Protein AF-A0A820JX88-F1 (afdb_monomer)

Secondary structure (DSSP, 8-state):
----------EEEEEEEEE-TTS-EEEEEEETTS-GGG-EEEEHHHHTT-HHHHHHHHHHHHHHHTTSTT-SS------------

Sequence (85 aa):
MSSSKNKDYDVEKIVSKRTDGKGQVFYLIKWKGYSTADNTWEPVNNVNNCPELVKAFEAEHAAKTKTNSNKTEARVSTRSARSSV

Mean predicted aligned error: 12.86 Å

Foldseek 3Di:
DDPPPPDPFAWDAFDDWDADPVRWIWTFTDTPPDDSVPTDTHTCVVCVVPVVRVCVVCVVCVVVVVPPPPDPPDPPVDDDDDDDD

Radius of gyration: 20.4 Å; Cα contacts (8 Å, |Δi|>4): 76; chains: 1; bounding box: 49×43×63 Å

Structure (mmCIF, N/CA/C/O backbone):
data_AF-A0A820JX88-F1
#
_entry.id   AF-A0A820JX88-F1
#
loop_
_atom_site.group_PDB
_atom_site.id
_atom_site.type_symbol
_atom_site.label_atom_id
_atom_site.label_alt_id
_atom_site.label_comp_id
_atom_site.label_asym_id
_atom_site.label_entity_id
_atom_site.label_seq_id
_atom_site.pdbx_PDB_ins_code
_atom_site.Cartn_x
_atom_site.Cartn_y
_atom_site.Cartn_z
_atom_site.occupancy
_atom_site.B_iso_or_equiv
_atom_site.auth_seq_id
_atom_site.auth_comp_id
_atom_site.auth_asym_id
_atom_site.auth_atom_id
_a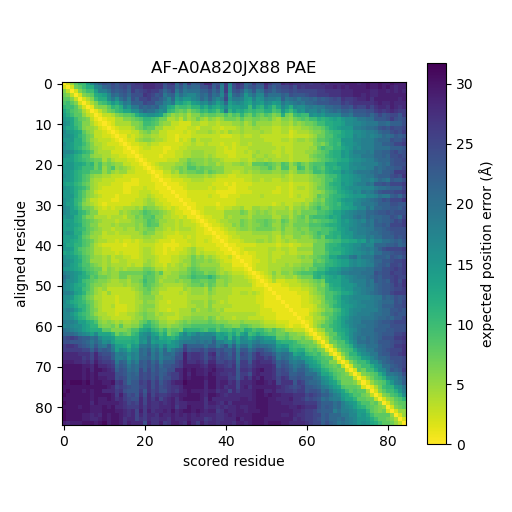tom_site.pdbx_PDB_model_num
ATOM 1 N N . MET A 1 1 ? 33.969 8.414 -9.323 1.00 41.09 1 MET A N 1
ATOM 2 C CA . MET A 1 1 ? 32.812 9.205 -8.851 1.00 41.09 1 MET A CA 1
ATOM 3 C C . MET A 1 1 ? 31.662 8.264 -8.539 1.00 41.09 1 MET A C 1
ATOM 5 O O . MET A 1 1 ? 31.295 7.475 -9.399 1.00 41.09 1 MET A O 1
ATOM 9 N N . SER A 1 2 ? 31.153 8.307 -7.306 1.00 53.16 2 SER A N 1
ATOM 10 C CA . SER A 1 2 ? 30.031 7.481 -6.853 1.00 53.16 2 SER A CA 1
ATOM 11 C C . SER A 1 2 ? 28.734 7.986 -7.485 1.00 53.16 2 SER A C 1
ATOM 13 O O . SER A 1 2 ? 28.215 9.030 -7.099 1.00 53.16 2 SER A O 1
ATOM 15 N N . SER A 1 3 ? 28.230 7.276 -8.493 1.00 54.81 3 SER A N 1
ATOM 16 C CA . SER A 1 3 ? 26.894 7.512 -9.038 1.00 54.81 3 SER A CA 1
ATOM 17 C C . SER A 1 3 ? 25.866 6.854 -8.122 1.00 54.81 3 SER A C 1
ATOM 19 O O . SER A 1 3 ? 25.397 5.749 -8.398 1.00 54.81 3 SER A O 1
ATOM 21 N N . SER A 1 4 ? 25.516 7.524 -7.026 1.00 58.97 4 SER A N 1
ATOM 22 C CA . SER A 1 4 ? 24.334 7.187 -6.233 1.00 58.97 4 SER A CA 1
ATOM 23 C C . SER A 1 4 ? 23.095 7.476 -7.083 1.00 58.97 4 SER A C 1
ATOM 25 O O . SER A 1 4 ? 22.539 8.569 -7.049 1.00 58.97 4 SER A O 1
ATOM 27 N N . LYS A 1 5 ? 22.716 6.517 -7.936 1.00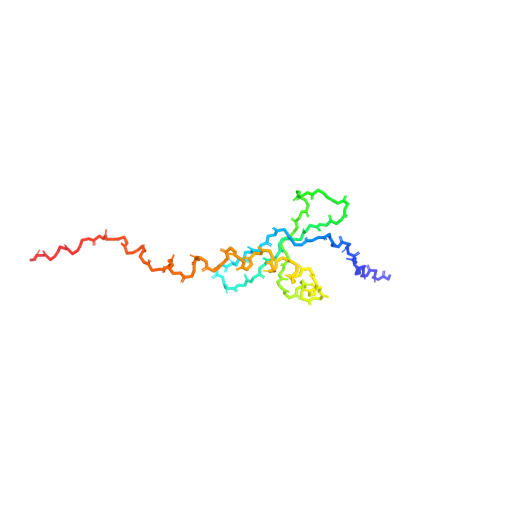 54.06 5 LYS A N 1
ATOM 28 C CA . LYS A 1 5 ? 21.492 6.577 -8.736 1.00 54.06 5 LYS A CA 1
ATOM 29 C C . LYS A 1 5 ? 20.311 6.508 -7.771 1.00 54.06 5 LYS A C 1
ATOM 31 O O . LYS A 1 5 ? 19.939 5.412 -7.354 1.00 54.06 5 LYS A O 1
ATOM 36 N N . ASN A 1 6 ? 19.737 7.657 -7.423 1.00 56.78 6 ASN A N 1
ATOM 37 C CA . ASN A 1 6 ? 18.359 7.703 -6.958 1.00 56.78 6 ASN A CA 1
ATOM 38 C C . ASN A 1 6 ? 17.501 7.247 -8.141 1.00 56.78 6 ASN A C 1
ATOM 40 O O . ASN A 1 6 ? 17.305 7.990 -9.098 1.00 56.78 6 ASN A O 1
ATOM 44 N N . LYS A 1 7 ? 17.172 5.956 -8.172 1.00 58.38 7 LYS A N 1
ATOM 45 C CA . LYS A 1 7 ? 16.367 5.376 -9.239 1.00 58.38 7 LYS A CA 1
ATOM 46 C C . LYS A 1 7 ? 14.917 5.638 -8.875 1.00 58.38 7 LYS A C 1
ATOM 48 O O . LYS A 1 7 ? 14.326 4.870 -8.123 1.00 58.38 7 LYS A O 1
ATOM 53 N N . ASP A 1 8 ? 14.383 6.736 -9.382 1.00 61.25 8 ASP A N 1
ATOM 54 C CA . ASP A 1 8 ? 12.951 6.980 -9.369 1.00 61.25 8 ASP A CA 1
ATOM 55 C C . ASP A 1 8 ? 12.310 5.943 -10.305 1.00 61.25 8 ASP A C 1
ATOM 57 O O . ASP A 1 8 ? 12.538 5.945 -11.515 1.00 61.25 8 ASP A O 1
ATOM 61 N N . TYR A 1 9 ? 11.603 4.974 -9.727 1.00 72.94 9 TYR A N 1
ATOM 62 C CA . 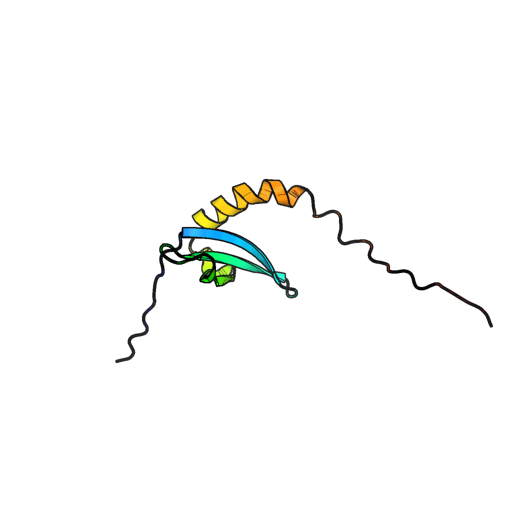TYR A 1 9 ? 10.871 3.956 -10.475 1.00 72.94 9 TYR A CA 1
ATOM 63 C C . TYR A 1 9 ? 9.401 4.375 -10.566 1.00 72.94 9 TYR A C 1
ATOM 65 O O . TYR A 1 9 ? 8.796 4.739 -9.557 1.00 72.94 9 TYR A O 1
ATOM 73 N N . ASP A 1 10 ? 8.815 4.303 -11.762 1.00 81.06 10 ASP A N 1
ATOM 74 C CA . ASP A 1 10 ? 7.405 4.632 -11.972 1.00 81.06 10 ASP A CA 1
ATOM 75 C C . ASP A 1 10 ? 6.490 3.664 -11.210 1.00 81.06 10 ASP A C 1
ATOM 77 O O . ASP A 1 10 ? 6.395 2.469 -11.518 1.00 81.06 10 ASP A O 1
ATOM 81 N N . VAL A 1 11 ? 5.774 4.199 -10.224 1.00 86.12 11 VAL A N 1
ATOM 82 C CA . VAL A 1 11 ? 4.736 3.469 -9.502 1.00 86.12 11 VAL A CA 1
ATOM 83 C C . VAL A 1 11 ? 3.435 3.503 -10.301 1.00 86.12 11 VAL A C 1
ATOM 85 O O . VAL A 1 11 ? 2.960 4.561 -10.698 1.00 86.12 11 VAL A O 1
ATOM 88 N N . GLU A 1 12 ? 2.828 2.338 -10.511 1.00 89.31 12 GLU A N 1
ATOM 89 C CA . GLU A 1 12 ? 1.524 2.201 -11.160 1.00 89.31 12 GLU A CA 1
ATOM 90 C C . GLU A 1 12 ? 0.383 2.402 -10.156 1.00 89.31 12 GLU A C 1
ATOM 92 O O . GLU A 1 12 ? -0.490 3.237 -10.373 1.00 89.31 12 GLU A O 1
ATOM 97 N N . LYS A 1 13 ? 0.374 1.627 -9.061 1.00 89.06 13 LYS A N 1
ATOM 98 C CA . LYS A 1 13 ? -0.632 1.712 -7.987 1.00 89.06 13 LYS A CA 1
ATOM 99 C C . LYS A 1 13 ? -0.247 0.897 -6.756 1.00 89.06 13 LYS A C 1
ATOM 101 O O . LYS A 1 13 ? 0.605 0.013 -6.819 1.00 89.06 13 LYS A O 1
ATOM 106 N N . ILE A 1 14 ? -0.939 1.142 -5.647 1.00 90.69 14 ILE A N 1
ATOM 107 C CA . ILE A 1 14 ? -0.898 0.269 -4.470 1.00 90.69 14 ILE A CA 1
ATOM 108 C C . ILE A 1 14 ? -1.895 -0.871 -4.680 1.00 90.69 14 ILE A C 1
ATOM 110 O O . ILE A 1 14 ? -3.059 -0.638 -4.998 1.00 90.69 14 ILE A O 1
ATOM 114 N N . VAL A 1 15 ? -1.434 -2.107 -4.507 1.00 89.62 15 VAL A N 1
ATOM 115 C CA . VAL A 1 15 ? -2.251 -3.318 -4.705 1.00 89.62 15 VAL A CA 1
ATOM 116 C C . VAL A 1 15 ? -2.746 -3.883 -3.384 1.00 89.62 15 VAL A C 1
ATOM 118 O O . VAL A 1 15 ? -3.802 -4.506 -3.327 1.00 89.62 15 VAL A O 1
ATOM 121 N N . SER A 1 16 ? -1.963 -3.720 -2.319 1.00 89.12 16 SER A N 1
ATOM 122 C CA . SER A 1 16 ? -2.270 -4.318 -1.026 1.00 89.12 16 SER A CA 1
ATOM 123 C C . SER A 1 16 ? -1.650 -3.531 0.121 1.00 89.12 16 SER A C 1
ATOM 125 O O . SER A 1 16 ? -0.690 -2.786 -0.065 1.00 89.12 16 SER A O 1
ATOM 127 N N . LYS A 1 17 ? -2.196 -3.724 1.320 1.00 88.75 17 LYS A N 1
ATOM 128 C CA . LYS A 1 17 ? -1.730 -3.142 2.581 1.00 88.75 17 LYS A CA 1
ATOM 129 C C . LYS A 1 17 ? -1.647 -4.256 3.606 1.00 88.75 17 LYS A C 1
ATOM 131 O O . LYS A 1 17 ? -2.585 -5.040 3.741 1.00 88.75 17 LYS A O 1
ATOM 136 N N . ARG A 1 18 ? -0.551 -4.301 4.353 1.00 88.00 18 ARG A N 1
ATOM 137 C CA . ARG A 1 18 ? -0.404 -5.19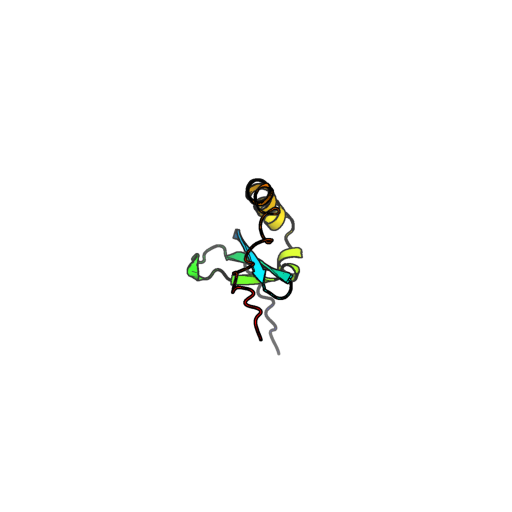7 5.499 1.00 88.00 18 ARG A CA 1
ATOM 138 C C . ARG A 1 18 ? 0.215 -4.454 6.671 1.00 88.00 18 ARG A C 1
ATOM 140 O O . ARG A 1 18 ? 0.924 -3.468 6.481 1.00 88.00 18 ARG A O 1
ATOM 147 N N . THR A 1 19 ? -0.027 -4.966 7.867 1.00 88.81 19 THR A N 1
ATOM 148 C CA . THR A 1 19 ? 0.609 -4.485 9.092 1.00 88.81 19 THR A CA 1
ATOM 149 C C . THR A 1 19 ? 1.452 -5.617 9.652 1.00 88.81 19 THR A C 1
ATOM 151 O O . THR A 1 19 ? 0.943 -6.717 9.864 1.00 88.81 19 THR A O 1
ATOM 154 N N . ASP A 1 20 ? 2.738 -5.365 9.864 1.00 87.69 20 ASP A N 1
ATOM 155 C CA . ASP A 1 20 ? 3.631 -6.337 10.488 1.00 87.69 20 ASP A CA 1
ATOM 156 C C . ASP A 1 20 ? 3.364 -6.419 12.003 1.00 87.69 20 ASP A C 1
ATOM 158 O O . ASP A 1 20 ? 2.788 -5.511 12.604 1.00 87.69 20 ASP A O 1
ATOM 162 N N . GLY A 1 21 ? 3.850 -7.475 12.666 1.00 86.38 21 GLY A N 1
ATOM 163 C CA . GLY A 1 21 ? 3.638 -7.699 14.108 1.00 86.38 21 GLY A CA 1
ATOM 164 C C . GLY A 1 21 ? 4.218 -6.623 15.040 1.00 86.38 21 GLY A C 1
ATOM 165 O O . GLY A 1 21 ? 3.925 -6.621 16.229 1.00 86.38 21 GLY A O 1
ATOM 166 N N . LYS A 1 22 ? 5.020 -5.693 14.507 1.00 85.81 22 LYS A N 1
ATOM 167 C CA . LYS A 1 22 ? 5.537 -4.510 15.218 1.00 85.81 22 LYS A CA 1
ATOM 168 C C . LYS A 1 22 ? 4.625 -3.278 15.092 1.00 85.81 22 LYS A C 1
ATOM 170 O O . LYS A 1 22 ? 4.993 -2.209 15.561 1.00 85.81 22 LYS A O 1
ATOM 175 N N . GLY A 1 23 ? 3.481 -3.399 14.414 1.00 85.94 23 GLY A N 1
ATOM 176 C CA . GLY A 1 23 ? 2.560 -2.290 14.139 1.00 85.94 23 GLY A CA 1
ATOM 177 C C . GLY A 1 23 ? 2.950 -1.423 12.937 1.00 85.94 23 GLY A C 1
ATOM 178 O O . GLY A 1 23 ? 2.299 -0.415 12.677 1.00 85.94 23 GLY A O 1
ATOM 179 N N . GLN A 1 24 ? 3.988 -1.799 12.184 1.00 88.12 24 GLN A N 1
ATOM 180 C CA . GLN A 1 24 ? 4.421 -1.041 11.011 1.00 88.12 24 GLN A CA 1
ATOM 181 C C . GLN A 1 24 ? 3.602 -1.418 9.775 1.00 88.12 24 GLN A C 1
ATOM 183 O O . GLN A 1 24 ? 3.419 -2.598 9.474 1.00 88.12 24 GLN A O 1
ATOM 188 N N . VAL A 1 25 ? 3.122 -0.402 9.059 1.00 88.88 25 VAL A N 1
ATOM 189 C CA . VAL A 1 25 ? 2.306 -0.560 7.852 1.00 88.88 25 VAL A CA 1
ATOM 190 C C . VAL A 1 25 ? 3.195 -0.601 6.615 1.00 88.88 25 VAL A C 1
ATOM 192 O O . VAL A 1 25 ? 4.061 0.259 6.427 1.00 88.88 25 VAL A O 1
ATOM 195 N N . PHE A 1 26 ? 2.923 -1.573 5.752 1.00 90.50 26 PHE A N 1
ATOM 196 C CA . PHE A 1 26 ? 3.571 -1.747 4.461 1.00 90.50 26 PHE A CA 1
ATOM 197 C C . PHE A 1 26 ? 2.530 -1.789 3.350 1.00 90.50 26 PHE A C 1
ATOM 199 O O . PHE A 1 26 ? 1.461 -2.391 3.496 1.00 90.50 26 PHE A O 1
ATOM 206 N N . TYR A 1 27 ? 2.875 -1.179 2.225 1.00 90.25 27 TYR A N 1
ATOM 207 C CA . TYR A 1 27 ? 2.068 -1.135 1.019 1.00 90.25 27 TYR A CA 1
ATOM 208 C C . TYR A 1 27 ? 2.771 -1.899 -0.098 1.00 90.25 27 TYR A C 1
ATOM 210 O O . TYR A 1 27 ? 3.962 -1.725 -0.336 1.00 90.25 27 TYR A O 1
ATOM 218 N N . LEU A 1 28 ? 2.024 -2.761 -0.780 1.00 91.94 28 LEU A N 1
ATOM 219 C CA . LEU A 1 28 ? 2.512 -3.498 -1.934 1.00 91.94 28 LEU A CA 1
ATOM 220 C C . LEU A 1 28 ? 2.402 -2.611 -3.170 1.00 91.94 28 LEU A C 1
ATOM 222 O O . LEU A 1 28 ? 1.293 -2.319 -3.630 1.00 91.94 28 LEU A O 1
ATOM 226 N N . ILE A 1 29 ? 3.549 -2.202 -3.697 1.00 90.81 29 ILE A N 1
ATOM 227 C CA . ILE A 1 29 ? 3.653 -1.314 -4.847 1.00 90.81 29 ILE A CA 1
ATOM 228 C C . ILE A 1 29 ? 3.666 -2.134 -6.135 1.00 90.81 29 ILE A C 1
ATOM 230 O O . ILE A 1 29 ? 4.476 -3.046 -6.297 1.00 90.81 29 ILE A O 1
ATOM 234 N N . LYS A 1 30 ? 2.760 -1.805 -7.061 1.00 91.19 30 LYS A N 1
ATOM 235 C CA . LYS A 1 30 ? 2.817 -2.276 -8.445 1.00 91.19 30 LYS A CA 1
ATOM 236 C C . LYS A 1 30 ? 3.681 -1.317 -9.240 1.00 91.19 30 LYS A C 1
ATOM 238 O O . LYS A 1 30 ? 3.308 -0.162 -9.416 1.00 91.19 30 LYS A O 1
ATOM 243 N N . TRP A 1 31 ? 4.804 -1.808 -9.740 1.00 90.81 31 TRP A N 1
ATOM 244 C CA . TRP A 1 31 ? 5.690 -1.041 -10.609 1.00 90.81 31 TRP A CA 1
ATOM 245 C C . TRP A 1 31 ? 5.166 -1.044 -12.047 1.00 90.81 31 TRP A C 1
ATOM 247 O O . TRP A 1 31 ? 4.729 -2.084 -12.561 1.00 90.81 31 TRP A O 1
ATOM 257 N N . LYS A 1 32 ? 5.191 0.121 -12.699 1.00 86.81 32 LYS A N 1
ATOM 258 C CA . LYS A 1 32 ? 4.719 0.284 -14.076 1.00 86.81 32 LYS A CA 1
ATOM 259 C C . LYS A 1 32 ? 5.674 -0.425 -15.035 1.00 86.81 32 LYS A C 1
ATOM 261 O O . LYS A 1 32 ? 6.883 -0.237 -14.966 1.00 86.81 32 LYS A O 1
ATOM 266 N N . GLY A 1 33 ? 5.132 -1.254 -15.925 1.00 87.19 33 GLY A N 1
ATOM 267 C CA . GLY A 1 33 ? 5.930 -2.028 -16.886 1.00 87.19 33 GLY A CA 1
ATOM 268 C C . GLY A 1 33 ? 6.571 -3.306 -16.328 1.00 87.19 33 GLY A C 1
ATOM 269 O O . GLY A 1 33 ? 7.164 -4.054 -17.098 1.00 87.19 33 GLY A O 1
ATOM 270 N N . TYR A 1 34 ? 6.406 -3.594 -15.033 1.00 88.12 34 TYR A N 1
ATOM 271 C CA . TYR A 1 34 ? 6.834 -4.850 -14.407 1.00 88.12 34 TYR A CA 1
ATOM 272 C C . TYR A 1 34 ? 5.644 -5.760 -14.096 1.00 88.12 34 TYR A C 1
ATOM 274 O O . TYR A 1 34 ? 4.485 -5.325 -14.099 1.00 88.12 34 TYR A O 1
ATOM 282 N N . SER A 1 35 ? 5.916 -7.035 -13.826 1.00 89.88 35 SER A N 1
ATOM 283 C CA . SER A 1 35 ? 4.875 -7.999 -13.472 1.00 89.88 35 SER A CA 1
ATOM 284 C C . SER A 1 35 ? 4.496 -7.886 -11.998 1.00 89.88 35 SER A C 1
ATOM 286 O O . SER A 1 35 ? 5.229 -7.335 -11.186 1.00 89.88 35 SER A O 1
ATOM 288 N N . THR A 1 36 ? 3.353 -8.461 -11.616 1.00 86.44 36 THR A N 1
ATOM 289 C CA . THR A 1 36 ? 2.933 -8.517 -10.203 1.00 86.44 36 THR A CA 1
ATOM 290 C C . THR A 1 36 ? 3.891 -9.309 -9.312 1.00 86.44 36 THR A C 1
ATOM 292 O O . THR A 1 36 ? 3.832 -9.179 -8.092 1.00 86.44 36 THR A O 1
ATOM 295 N N . ALA A 1 37 ? 4.750 -10.139 -9.911 1.00 89.75 37 ALA A N 1
ATOM 296 C CA . ALA A 1 37 ? 5.804 -10.874 -9.219 1.00 89.75 37 ALA A CA 1
ATOM 297 C C . ALA A 1 37 ? 6.938 -9.957 -8.730 1.00 89.75 37 ALA A C 1
ATOM 299 O O . ALA A 1 37 ? 7.553 -10.253 -7.711 1.00 89.75 37 ALA A O 1
ATOM 300 N N . ASP A 1 38 ? 7.168 -8.834 -9.416 1.00 89.69 38 ASP A N 1
ATOM 301 C CA . ASP A 1 38 ? 8.180 -7.835 -9.056 1.00 89.69 38 ASP A CA 1
ATOM 302 C C . ASP A 1 38 ? 7.656 -6.812 -8.037 1.00 89.69 38 ASP A C 1
ATOM 304 O O . ASP A 1 38 ? 8.359 -5.871 -7.673 1.00 89.69 38 ASP A O 1
ATOM 308 N N . ASN A 1 39 ? 6.405 -6.948 -7.589 1.00 90.69 39 ASN A N 1
ATOM 309 C CA . ASN A 1 39 ? 5.830 -6.033 -6.615 1.00 90.69 39 ASN A CA 1
ATOM 310 C C . ASN A 1 39 ? 6.585 -6.119 -5.285 1.00 90.69 39 ASN A C 1
ATOM 312 O O . ASN A 1 39 ? 6.767 -7.204 -4.728 1.00 90.69 39 ASN A O 1
ATOM 316 N N . THR A 1 40 ? 6.947 -4.965 -4.728 1.00 91.44 40 THR A N 1
ATOM 317 C CA . THR A 1 40 ? 7.689 -4.882 -3.465 1.00 91.44 40 THR A CA 1
ATOM 318 C C . THR A 1 40 ? 6.836 -4.285 -2.352 1.00 91.44 40 THR A C 1
ATOM 320 O O . THR A 1 40 ? 5.937 -3.472 -2.583 1.00 91.44 40 THR A O 1
ATOM 323 N N . TRP A 1 41 ? 7.087 -4.738 -1.123 1.00 92.19 41 TRP A N 1
ATOM 324 C CA . TRP A 1 41 ? 6.444 -4.206 0.076 1.00 92.19 41 TRP A CA 1
ATOM 325 C C . TRP A 1 41 ? 7.234 -3.007 0.585 1.00 92.19 41 TRP A C 1
ATOM 327 O O . TRP A 1 41 ? 8.243 -3.167 1.269 1.00 92.19 41 TRP A O 1
ATOM 337 N N . GLU A 1 42 ? 6.741 -1.815 0.281 1.00 90.50 42 GLU A N 1
ATOM 338 C CA . GLU A 1 42 ? 7.351 -0.564 0.705 1.00 90.50 42 GLU A CA 1
ATOM 339 C C . GLU A 1 42 ? 6.730 -0.090 2.026 1.00 90.50 42 GLU A C 1
ATOM 341 O O . GLU A 1 42 ? 5.508 -0.164 2.208 1.00 90.50 42 GLU A O 1
ATOM 346 N N . PRO A 1 43 ? 7.532 0.396 2.986 1.00 90.25 43 PRO A N 1
ATOM 347 C CA . PRO A 1 43 ? 7.000 0.945 4.226 1.00 90.25 43 PRO A CA 1
ATOM 348 C C . PRO A 1 43 ? 6.185 2.207 3.935 1.00 90.25 43 PRO A C 1
ATOM 350 O O . PRO A 1 43 ? 6.510 2.968 3.024 1.00 90.25 43 PRO A O 1
ATOM 353 N N . VAL A 1 44 ? 5.167 2.479 4.759 1.00 86.38 44 VAL A N 1
ATOM 354 C CA . VAL A 1 44 ? 4.326 3.685 4.629 1.00 86.38 44 VAL A CA 1
ATOM 355 C C . VAL A 1 44 ? 5.146 4.965 4.473 1.00 86.38 44 VAL A C 1
ATOM 357 O O . VAL A 1 44 ? 4.786 5.812 3.669 1.00 86.38 44 VAL A O 1
ATOM 360 N N . ASN A 1 45 ? 6.289 5.065 5.155 1.00 86.62 45 ASN A N 1
ATOM 361 C CA . ASN A 1 45 ? 7.164 6.230 5.085 1.00 86.62 45 ASN A CA 1
ATOM 362 C C . ASN A 1 45 ? 7.735 6.482 3.676 1.00 86.62 45 ASN A C 1
ATOM 364 O O . ASN A 1 45 ? 7.933 7.631 3.307 1.00 86.62 45 ASN A O 1
ATOM 368 N N . ASN A 1 46 ? 7.967 5.427 2.884 1.0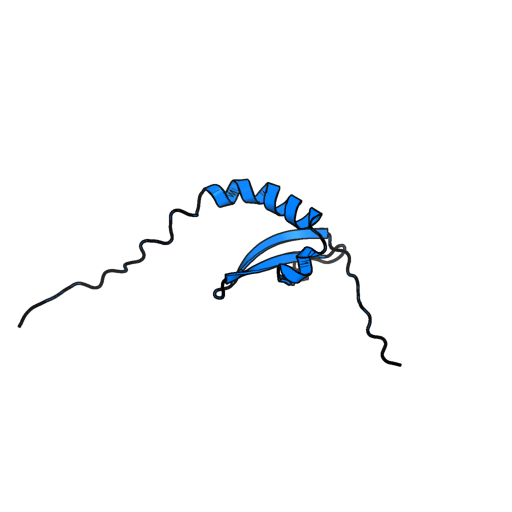0 81.69 46 ASN A N 1
ATOM 369 C CA . ASN A 1 46 ? 8.461 5.546 1.509 1.00 81.69 46 ASN A CA 1
ATOM 370 C C . ASN A 1 46 ? 7.334 5.943 0.538 1.00 81.69 46 ASN A C 1
ATOM 372 O O . ASN A 1 46 ? 7.522 6.741 -0.374 1.00 81.69 46 ASN A O 1
ATOM 376 N N . VAL A 1 47 ? 6.125 5.431 0.781 1.00 81.62 47 VAL A N 1
ATOM 377 C CA . VAL A 1 47 ? 4.933 5.708 -0.041 1.00 81.62 47 VAL A CA 1
ATOM 378 C C . VAL A 1 47 ? 4.276 7.044 0.330 1.00 81.62 47 VAL A C 1
ATOM 380 O O . VAL A 1 47 ? 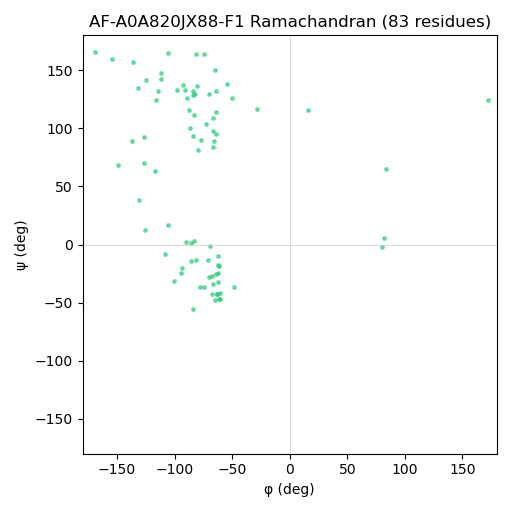3.471 7.578 -0.430 1.00 81.62 47 VAL A O 1
ATOM 383 N N . ASN A 1 48 ? 4.651 7.632 1.468 1.00 78.88 48 ASN A N 1
ATOM 384 C CA . ASN A 1 48 ? 4.125 8.909 1.947 1.00 78.88 48 ASN A CA 1
ATOM 385 C C . ASN A 1 48 ? 4.421 10.082 0.994 1.00 78.88 48 ASN A C 1
ATOM 387 O O . ASN A 1 48 ? 3.732 11.096 1.048 1.00 78.88 48 ASN A O 1
ATOM 391 N N . ASN A 1 49 ? 5.399 9.929 0.093 1.00 77.12 49 ASN A N 1
ATOM 392 C CA . ASN A 1 49 ? 5.674 10.889 -0.978 1.00 77.12 49 ASN A CA 1
ATOM 393 C C . ASN A 1 49 ? 4.606 10.897 -2.088 1.00 77.12 49 ASN A C 1
ATOM 395 O O . ASN A 1 49 ? 4.574 11.824 -2.894 1.00 77.12 49 ASN A O 1
ATOM 399 N N . CYS A 1 50 ? 3.714 9.902 -2.134 1.00 80.12 50 CYS A N 1
ATOM 400 C CA . CYS A 1 50 ? 2.671 9.767 -3.152 1.00 80.12 50 CYS A CA 1
ATOM 401 C C . CYS A 1 50 ? 1.281 9.605 -2.505 1.00 80.12 50 CYS A C 1
ATOM 403 O O . CYS A 1 50 ? 0.672 8.531 -2.587 1.00 80.12 50 CYS A O 1
ATOM 405 N N . PRO A 1 51 ? 0.734 10.664 -1.877 1.00 83.25 51 PRO A N 1
ATOM 406 C CA . PRO A 1 51 ? -0.547 10.595 -1.171 1.00 83.25 51 PRO A CA 1
ATOM 407 C C . PRO A 1 51 ? -1.727 10.259 -2.090 1.00 83.25 51 PRO A C 1
ATOM 409 O O . PRO A 1 51 ? -2.721 9.704 -1.630 1.00 83.25 51 PRO A O 1
ATOM 412 N N . GLU A 1 52 ? -1.627 10.553 -3.388 1.00 87.00 52 GLU A N 1
ATOM 413 C CA . GLU A 1 52 ? -2.666 10.229 -4.369 1.00 87.00 52 GLU A CA 1
ATOM 414 C C . GLU A 1 52 ? -2.878 8.713 -4.504 1.00 87.00 52 GLU A C 1
ATOM 416 O O . GLU A 1 52 ? -4.013 8.236 -4.481 1.00 87.00 52 GLU A O 1
ATOM 421 N N . LEU A 1 53 ? -1.784 7.943 -4.534 1.00 85.44 53 LEU A N 1
ATOM 422 C CA . LEU A 1 53 ? -1.826 6.483 -4.626 1.00 85.44 53 LEU A CA 1
ATOM 423 C C . LEU A 1 53 ? -2.409 5.858 -3.357 1.00 85.44 53 LEU A C 1
ATOM 425 O O . LEU A 1 53 ? -3.237 4.948 -3.431 1.00 85.44 53 LEU A O 1
ATOM 429 N N . VAL A 1 54 ? -1.998 6.375 -2.194 1.00 86.06 54 VAL A N 1
ATOM 430 C CA . VAL A 1 54 ? -2.540 5.961 -0.893 1.00 86.06 54 VAL A CA 1
ATOM 431 C C . VAL A 1 54 ? -4.029 6.259 -0.834 1.00 86.06 54 VAL A C 1
ATOM 433 O O . VAL A 1 54 ? -4.806 5.381 -0.482 1.00 86.06 54 VAL A O 1
ATOM 436 N N . LYS A 1 55 ? -4.449 7.457 -1.242 1.00 87.50 55 LYS A N 1
ATOM 437 C CA . LYS A 1 55 ? -5.854 7.862 -1.225 1.00 87.50 55 LYS A CA 1
ATOM 438 C C . LYS A 1 55 ? -6.717 7.000 -2.141 1.00 87.50 55 LYS A C 1
ATOM 440 O O . LYS A 1 55 ? -7.809 6.623 -1.730 1.00 87.50 55 LYS A O 1
ATOM 445 N N . ALA A 1 56 ? -6.248 6.671 -3.345 1.00 87.88 56 ALA A N 1
ATOM 446 C CA . ALA A 1 56 ? -6.970 5.784 -4.257 1.00 87.88 56 ALA A CA 1
ATOM 447 C C . ALA A 1 56 ? -7.182 4.397 -3.630 1.00 87.88 56 ALA A C 1
ATOM 449 O O . ALA A 1 56 ? -8.303 3.888 -3.598 1.00 87.88 56 ALA A O 1
ATOM 450 N N . PHE A 1 57 ? -6.123 3.831 -3.047 1.00 88.00 57 PHE A N 1
ATOM 451 C CA . PHE A 1 57 ? -6.194 2.548 -2.358 1.00 88.00 57 PHE A CA 1
ATOM 452 C C . PHE A 1 57 ? -7.091 2.599 -1.117 1.00 88.00 57 PHE A C 1
ATOM 454 O O . PHE A 1 57 ? -7.942 1.732 -0.930 1.00 88.00 57 PHE A O 1
ATOM 461 N N . GLU A 1 58 ? -6.933 3.609 -0.261 1.00 86.31 58 GLU A N 1
ATOM 462 C CA . GLU A 1 58 ? -7.746 3.750 0.943 1.00 86.31 58 GLU A CA 1
ATOM 463 C C . GLU A 1 58 ? -9.208 4.036 0.612 1.00 86.31 58 GLU A C 1
ATOM 465 O O . GLU A 1 58 ? -10.070 3.510 1.300 1.00 86.31 58 GLU A O 1
ATOM 470 N N . ALA A 1 59 ? -9.527 4.769 -0.456 1.00 86.00 59 ALA A N 1
ATOM 471 C CA . ALA A 1 59 ? -10.910 4.945 -0.897 1.00 86.00 59 ALA A CA 1
ATOM 472 C C . ALA A 1 59 ? -11.566 3.602 -1.268 1.00 86.00 59 ALA A C 1
ATOM 474 O O . ALA A 1 59 ? -12.705 3.343 -0.881 1.00 86.00 59 ALA A O 1
ATOM 475 N N . GLU A 1 60 ? -10.834 2.722 -1.956 1.00 82.38 60 GLU A N 1
ATOM 476 C CA . GLU A 1 60 ? -11.326 1.397 -2.351 1.00 82.38 60 GLU A CA 1
ATOM 477 C C . GLU A 1 60 ? -11.379 0.406 -1.169 1.00 82.38 60 GLU A C 1
ATOM 479 O O . GLU A 1 60 ? -12.305 -0.404 -1.050 1.00 82.38 60 GLU A O 1
ATOM 484 N N . HIS A 1 61 ? -10.407 0.474 -0.254 1.00 76.12 61 HIS A N 1
ATOM 485 C CA . HIS A 1 61 ? -10.272 -0.459 0.869 1.00 76.12 61 HIS A CA 1
ATOM 486 C C . HIS A 1 61 ? -10.943 -0.005 2.174 1.00 76.12 61 HIS A C 1
ATOM 488 O O . HIS A 1 61 ? -11.262 -0.859 3.004 1.00 76.12 61 HIS A O 1
ATOM 494 N N . ALA A 1 62 ? -11.232 1.284 2.370 1.00 69.81 62 ALA A N 1
ATOM 495 C CA . ALA A 1 62 ? -11.944 1.790 3.551 1.00 69.81 62 ALA A CA 1
ATOM 496 C C . ALA A 1 62 ? -13.383 1.264 3.635 1.00 69.81 62 ALA A C 1
ATOM 498 O O . ALA A 1 62 ? -13.935 1.138 4.728 1.00 69.81 62 ALA A O 1
ATOM 499 N N . ALA A 1 63 ? -13.985 0.897 2.501 1.00 61.72 63 ALA A N 1
ATOM 500 C CA . ALA A 1 63 ? -15.270 0.205 2.479 1.00 61.72 63 ALA A CA 1
ATOM 501 C C . ALA A 1 63 ? -15.182 -1.222 3.058 1.00 61.72 63 ALA A C 1
ATOM 503 O O . ALA A 1 63 ? -16.161 -1.724 3.602 1.00 61.72 63 ALA A O 1
ATOM 504 N N . LYS A 1 64 ? -14.007 -1.865 2.984 1.00 55.75 64 LYS A N 1
ATOM 505 C CA . LYS A 1 64 ? -13.783 -3.257 3.415 1.00 55.75 64 LYS A CA 1
ATOM 506 C C . LYS A 1 64 ? -13.264 -3.368 4.854 1.00 55.75 64 LYS A C 1
ATOM 508 O O . LYS A 1 64 ? -13.473 -4.390 5.498 1.00 55.75 64 LYS A O 1
ATOM 513 N N . THR A 1 65 ? -12.609 -2.335 5.391 1.00 49.94 65 THR A N 1
ATOM 514 C CA . THR A 1 65 ? -12.050 -2.353 6.760 1.00 49.94 65 THR A CA 1
ATOM 515 C C . THR A 1 65 ? -13.049 -1.964 7.850 1.00 49.94 65 THR A C 1
ATOM 517 O O . THR A 1 65 ? -12.813 -2.276 9.016 1.00 49.94 65 THR A O 1
ATOM 520 N N . LYS A 1 66 ? -14.205 -1.378 7.504 1.00 47.50 66 LYS A N 1
ATOM 521 C CA . LYS A 1 66 ? -15.274 -1.062 8.474 1.00 47.50 66 LYS A CA 1
ATOM 522 C C . LYS A 1 66 ? -15.997 -2.287 9.055 1.00 47.50 66 LYS A C 1
ATOM 524 O O . LYS A 1 66 ? -16.849 -2.118 9.919 1.00 47.50 66 LYS A O 1
ATOM 529 N N . THR A 1 67 ? -15.648 -3.508 8.647 1.00 44.84 67 THR A N 1
ATOM 530 C CA . THR A 1 67 ? -16.325 -4.732 9.113 1.00 44.84 67 THR A CA 1
ATOM 531 C C . THR A 1 67 ? -15.483 -5.587 10.073 1.00 44.84 67 THR A C 1
ATOM 533 O O . THR A 1 67 ? -16.027 -6.506 10.673 1.00 44.84 67 THR A O 1
ATOM 536 N N 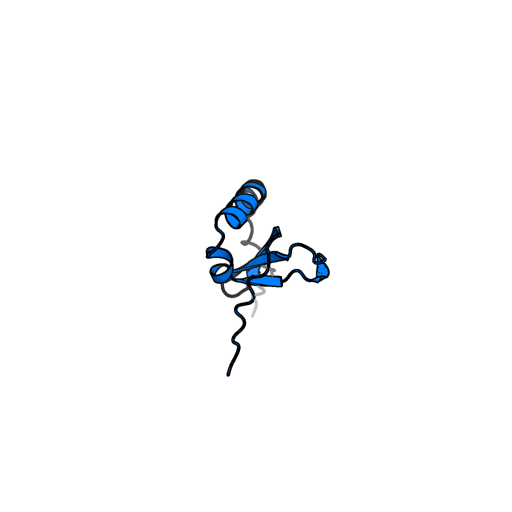. ASN A 1 68 ? -14.191 -5.292 10.300 1.00 45.97 68 ASN A N 1
ATOM 537 C CA . ASN A 1 68 ? -13.302 -6.239 11.001 1.00 45.97 68 ASN A CA 1
ATOM 538 C C . ASN A 1 68 ? -12.545 -5.726 12.241 1.00 45.97 68 ASN A C 1
ATOM 540 O O . ASN A 1 68 ? -11.697 -6.450 12.760 1.00 45.97 68 ASN A O 1
ATOM 544 N N . SER A 1 69 ? -12.887 -4.554 12.783 1.00 46.97 69 SER A N 1
ATOM 545 C CA . SER A 1 69 ? -12.332 -4.078 14.068 1.00 46.97 69 SER A CA 1
ATOM 546 C C . SER A 1 69 ? -13.051 -4.627 15.315 1.00 46.97 69 SER A C 1
ATOM 548 O O . SER A 1 69 ? -12.664 -4.286 16.425 1.00 46.97 69 SER A O 1
ATOM 550 N N . ASN A 1 70 ? -14.044 -5.516 15.160 1.00 48.44 70 ASN A N 1
ATOM 551 C CA . ASN A 1 70 ? -14.772 -6.145 16.277 1.00 48.44 70 ASN A CA 1
ATOM 552 C C . ASN A 1 70 ? -14.403 -7.622 16.538 1.00 48.44 70 ASN A C 1
ATOM 554 O O . ASN A 1 70 ? -15.158 -8.320 17.213 1.00 48.44 70 ASN A O 1
ATOM 558 N N . LYS A 1 71 ? -13.278 -8.152 16.028 1.00 43.47 71 LYS A N 1
ATOM 559 C CA . LYS A 1 71 ? -12.903 -9.549 16.332 1.00 43.47 71 LYS A CA 1
ATOM 560 C C . LYS A 1 71 ? -11.397 -9.826 16.372 1.00 43.47 71 LYS A C 1
ATOM 562 O O . LYS A 1 71 ? -10.877 -10.597 15.574 1.00 43.47 71 LYS A O 1
ATOM 567 N N . THR A 1 72 ? -10.720 -9.272 17.373 1.00 45.03 72 THR A N 1
ATOM 568 C CA . THR A 1 72 ? -9.525 -9.901 17.980 1.00 45.03 72 THR A CA 1
ATOM 569 C C . THR A 1 72 ? -9.629 -9.937 19.504 1.00 45.03 72 THR A C 1
ATOM 571 O O . THR A 1 72 ? -8.642 -9.815 20.217 1.00 45.03 72 THR A O 1
ATOM 574 N N . GLU A 1 73 ? -10.838 -10.190 20.002 1.00 47.81 73 GLU A N 1
ATOM 575 C CA . GLU A 1 73 ? -11.052 -10.833 21.295 1.00 47.81 73 GLU A CA 1
ATOM 576 C C . GLU A 1 73 ? -11.660 -12.220 21.021 1.00 47.81 73 GLU A C 1
ATOM 578 O O . GLU A 1 73 ? -12.445 -12.385 20.088 1.00 47.81 73 GLU A O 1
ATOM 583 N N . ALA A 1 74 ? -11.262 -13.223 21.806 1.00 47.12 74 ALA A N 1
ATOM 584 C CA . ALA A 1 74 ? -11.653 -14.638 21.723 1.00 47.12 74 ALA A CA 1
ATOM 585 C C . ALA A 1 74 ? -10.891 -15.546 20.724 1.00 47.12 74 ALA A C 1
ATOM 587 O O . ALA A 1 74 ? -11.465 -16.214 19.867 1.00 47.12 74 ALA A O 1
ATOM 588 N N . ARG A 1 75 ? -9.590 -15.747 20.975 1.00 49.00 75 ARG A N 1
ATOM 589 C CA . ARG A 1 75 ? -9.078 -17.124 21.154 1.00 49.00 75 ARG A CA 1
ATOM 590 C C . ARG A 1 75 ? -8.533 -17.279 22.574 1.00 49.00 75 ARG A C 1
ATOM 592 O O . ARG A 1 75 ? -7.360 -17.561 22.782 1.00 49.00 75 ARG A O 1
ATOM 599 N N . VAL A 1 76 ? -9.425 -17.149 23.561 1.00 51.88 76 VAL A N 1
ATOM 600 C CA . VAL A 1 76 ? -9.301 -17.947 24.787 1.00 51.88 76 VAL A CA 1
ATOM 601 C C . VAL A 1 76 ? -9.516 -19.393 24.346 1.00 51.88 76 VAL A C 1
ATOM 603 O O . VAL A 1 76 ? -10.640 -19.876 24.250 1.00 51.88 76 VAL A O 1
ATOM 606 N N . SER A 1 77 ? -8.428 -20.065 23.967 1.00 48.03 77 SER A N 1
ATOM 607 C CA . SER A 1 77 ? -8.434 -21.516 23.832 1.00 48.03 77 SER A CA 1
ATOM 608 C C . SER A 1 77 ? -8.344 -22.086 25.239 1.00 48.03 77 SER A C 1
ATOM 610 O O . SER A 1 77 ? -7.264 -22.291 25.785 1.00 48.03 77 SER A O 1
ATOM 612 N N . THR A 1 78 ? -9.519 -22.283 25.821 1.00 55.56 78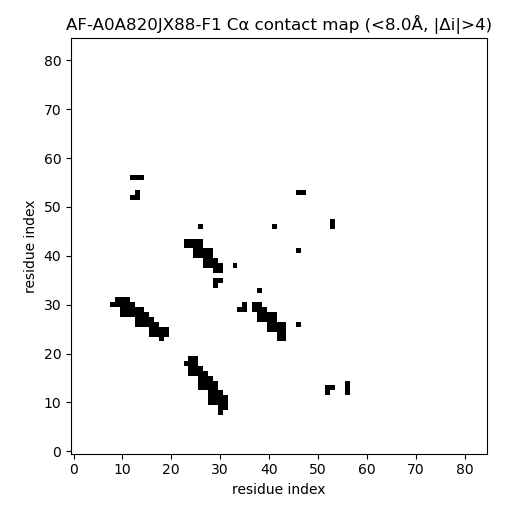 THR A N 1
ATOM 613 C CA . THR A 1 78 ? -9.801 -23.120 26.983 1.00 55.56 78 THR A CA 1
ATOM 614 C C . THR A 1 78 ? -8.830 -24.297 27.117 1.00 55.56 78 THR A C 1
ATOM 616 O O . THR A 1 78 ? -8.851 -25.227 26.308 1.00 55.56 78 THR A O 1
ATOM 619 N N . ARG A 1 79 ? -8.044 -24.322 28.193 1.00 55.28 79 ARG A N 1
ATOM 620 C CA . ARG A 1 79 ? -7.655 -25.575 28.843 1.00 55.28 79 ARG A CA 1
ATOM 621 C C . ARG A 1 79 ? -8.006 -25.463 30.317 1.00 55.28 79 ARG A C 1
ATOM 623 O O . ARG A 1 79 ? -7.272 -24.888 31.103 1.00 55.28 79 ARG A O 1
ATOM 630 N N . SER A 1 80 ? -9.221 -25.941 30.579 1.00 52.25 80 SER A N 1
ATOM 631 C CA . SER A 1 80 ? -9.799 -26.418 31.832 1.00 52.25 80 SER A CA 1
ATOM 632 C C . SER A 1 80 ? -9.057 -26.047 33.113 1.00 52.25 80 SER A C 1
ATOM 634 O O . SER A 1 80 ? -8.001 -26.597 33.419 1.00 52.25 80 SER A O 1
ATOM 636 N N . ALA A 1 81 ? -9.726 -25.249 33.945 1.00 57.62 81 ALA A N 1
ATOM 637 C CA . ALA A 1 81 ? -9.614 -25.431 35.379 1.00 57.62 81 ALA A CA 1
ATOM 638 C C . ALA A 1 81 ? -9.870 -26.913 35.693 1.00 57.62 81 ALA A C 1
ATOM 640 O O . ALA A 1 81 ? -10.890 -27.481 35.292 1.00 57.62 81 ALA A O 1
ATOM 641 N N . ARG A 1 82 ? -8.936 -27.542 36.396 1.00 56.62 82 ARG A N 1
ATOM 642 C CA . ARG A 1 82 ? -9.248 -28.669 37.263 1.00 56.62 82 ARG A CA 1
ATOM 643 C C . ARG A 1 82 ? -8.463 -28.463 38.547 1.00 56.62 82 ARG A C 1
ATOM 645 O O . ARG A 1 82 ? -7.321 -28.883 38.670 1.00 56.62 82 ARG A O 1
ATOM 652 N N . SER A 1 83 ? -9.098 -27.762 39.479 1.00 50.50 83 SER A N 1
ATOM 653 C CA . SER A 1 83 ? -8.842 -27.953 40.900 1.00 50.50 83 SER A CA 1
ATOM 654 C C . SER A 1 83 ? -9.038 -29.431 41.223 1.00 50.50 83 SER A C 1
ATOM 656 O O . SER A 1 83 ? -10.009 -30.016 40.743 1.00 50.50 83 SER A O 1
ATOM 658 N N . SER A 1 84 ? -8.162 -30.018 42.030 1.00 52.47 84 SER A N 1
ATOM 659 C CA . SER A 1 84 ? -8.539 -30.788 43.222 1.00 52.47 84 SER A CA 1
ATOM 660 C C . SER A 1 84 ? -7.298 -31.483 43.789 1.00 52.47 84 SER A C 1
ATOM 662 O O . SER A 1 84 ? -6.668 -32.244 43.060 1.00 52.47 84 SER A O 1
ATOM 664 N N . VAL A 1 85 ? -7.065 -31.194 45.077 1.00 58.09 85 VAL A N 1
ATOM 665 C CA . VAL A 1 85 ? -6.284 -31.893 46.117 1.00 58.09 85 VAL A CA 1
ATOM 666 C C . VAL A 1 85 ? -4.773 -32.061 45.943 1.00 58.09 85 VAL A C 1
ATOM 668 O O . VAL A 1 85 ? -4.314 -32.650 44.945 1.00 58.09 85 VAL A O 1
#

InterPro domains:
  IPR000953 Chromo/chromo shadow domain [PS50013] (9-69)
  IPR000953 Chromo/chromo shadow domain [SM00298] (8-62)
  IPR016197 Chromo-like domain superfamily [SSF54160] (6-65)
  IPR017984 Chromo domain subgroup [PR00504] (6-14)
  IPR017984 Chromo domain subgroup [PR00504] (20-34)
  IPR017984 Chromo domain subgroup [PR00504] (35-47)
  IPR023779 Chromo domain, conserved site [PS00598] (27-47)
  IPR023780 Chromo domain [PF00385] (9-58)
  IPR051219 Heterochromatin-associated chromo domain-containing protein [PTHR22812] (3-80)

Nearest PDB structures (foldseek):
  6v41-assembly1_AAA  TM=8.934E-01  e=4.182E-05  Homo sapiens
  6v2h-assembly6_K  TM=8.792E-01  e=7.733E-05  Homo sapiens
  8sp6-assembly3_C  TM=8.509E-01  e=6.431E-05  Homo sapiens
  6v2h-assembly1_A  TM=8.527E-01  e=5.687E-05  Homo sapiens
  2rsn-assembly1_A  TM=7.411E-01  e=4.729E-05  Schizosaccharomyces pombe 972h-

Solvent-accessible sur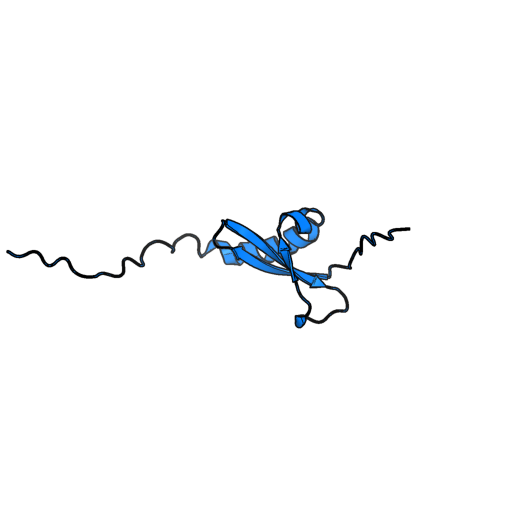face area (backbone atoms only — not comparable to full-atom values): 5667 Å² total; per-residue (Å²): 133,86,78,79,73,81,76,85,71,62,72,64,43,56,78,46,77,51,67,48,100,86,73,49,49,30,35,28,37,36,44,57,97,56,57,83,86,72,42,45,77,40,46,49,82,71,50,60,82,42,58,68,46,52,48,57,40,45,65,67,46,55,76,65,57,78,76,62,86,86,65,90,74,82,84,80,76,81,76,72,91,74,88,80,136

pLDDT: mean 73.92, std 17.37, range [41.09, 92.19]

Organism: NCBI:txid433720

=== Feature glossary ===
Key to the feature types in this record:

pLDDT. pLDDT is the predicted lDDT-Cα score: AlphaFold's confidence that the local environment of each residue (all inter-atomic distances within 15 Å) is correctly placed. It is a per-residue number between 0 and 100, with higher meaning more reliable.

Radius of gyration, Cα contacts, bounding box. The geometric summary reports three shape descriptors. Rg (radius of gyration) measures how spread out the Cα atoms are about their centre of mass; compact globular proteins have small Rg, elongated or unfolded ones large. Cα contacts (<8 Å, |i−j|>4) count long-range residue pairs in spatial proximity — high for tightly packed folds, near zero for rods or random coil. The bounding-box extents give the protein's footprint along x, y, z in Å.

Backbone torsions (φ/ψ). Backbone dihedral angles. Every residue except chain termini has a φ (preceding-C → N → Cα → C) and a ψ (N → Cα → C → next-N). They are reported in degrees following the IUPAC sign convention. Secondary structure is essentially a statement about which (φ, ψ) basin each residue occupies.

Contact-map, Ramachandran, and PAE plots. Plot images: a contact map (which residues are close in 3D, as an N×N binary image), a Ramachandran scatter (backbone torsion angles, revealing secondary-structure composition at a glance), and — for AlphaFold structures — a PAE heatmap (pairwise prediction confidence).

Predicted aligned error. Predicted Aligned Error (PAE) is an AlphaFold confidence matrix: entry (i, j) is the expected error in the position of residue j, in ångströms, when the prediction is superimposed on the true structure at residue i. Low PAE within a block of residues means that block is internally rigid and well-predicted; high PAE between two blocks means their relative placement is uncertain even if each block individually is confident.

Secondary structure (3-state, P-SEA). Three-state secondary structure (P-SEA) collapses the eight DSSP classes into helix (a), strand (b), and coil (c). P-SEA assigns these from Cα geometry alone — distances and angles — without requiring backbone oxygens, so it works on any Cα trace.

Solvent-accessible surface area. Solvent-accessible surface area (SASA) is the area in Å² traced out by the centre of a 1.4 Å probe sphere (a water molecule) rolled over the protein's van der Waals surface (Shrake–Rupley / Lee–Richards construction). Buried residues have near-zero SASA; fully exposed residues can exceed 200 Å². The total SASA scales roughly with the number of surface residues.

Foldseek 3Di. The Foldseek 3Di string encodes local tertiary geometry as a 20-letter alphabet — one character per residue — derived from the relative positions of nearby Cα atoms. Unlike the amino-acid sequence, 3Di is a direct function of the 3D structure, so two proteins with the same fold have similar 3Di strings even at low sequence identity.

B-factor. For experimental (PDB) structures, the B-factor (temperature factor) quantifies the positional spread of each atom in the crystal — a combination of thermal vibration and static disorder — in units of Å². High B-factors mark flexible loops or poorly resolved regions; low B-factors mark the rigid, well-ordered core.

mmCIF coordinates. The mmCIF block holds the 3D Cartesian coordinates of each backbone atom (N, Cα, C, O) in ångströms. mmCIF is the PDB's canonical archive format — a tagged-loop text representation of the atomic model.

InterPro / GO / CATH / organism. Functional annotations link the protein to curated databases. InterPro entries identify conserved domains and families by matching the sequence against member-database signatures (Pfam, PROSITE, CDD, …). Gene Ontology (GO) terms describe molecular function, biological process, and cellular component in a controlled vocabulary. CATH places the structure in a hierarchical fold classification (Class/Architecture/Topology/Homologous-superfamily). The organism is the source species.

Rendered structure images. Structure images are PyMOL renders from six orthogonal camera directions. Cartoon representation draws helices as coils and strands as arrows; sticks shows the backbone as bonds; surface shows the solvent-excluded envelope. Rainbow coloring maps sequence position to hue (blue→red, N→C); chain coloring assigns a distinct color per polypeptide.

Sequence. This is the polypeptide sequence — one letter per residue, N-terminus first. Length ranges from a few dozen residues for small domains to over a thousand for large multi-domain proteins.

Secondary structure (8-state, DSSP). The SS8 string is DSSP's per-residue secondary-structure call. α-helix (H) means an i→i+4 H-bond ladder; β-strand (E) means the residue participates in a β-sheet; 3₁₀ (G) and π (I) are tighter and wider helices; T/S are turns/bends; '-' is loop.

Nearest PDB structures. Structural nearest neighbors (via Foldseek easy-search vs the PDB). Reported per hit: target PDB id, E-value, and alignment TM-score. A TM-score above ~0.5 is the conventional threshold for 'same fold'.